Protein AF-A0A258CS99-F1 (afdb_monomer_lite)

Secondary structure (DSSP, 8-state):
-HHHHHHHS-SS-HHHHHSSHHHHHHHHHHHT-TTS-HHHHHHHHHHHHHHHHTTS-EEEEE--EEEEEESHHHHHTT-EE-STTS--EEEEE--EEEEE-

Radius of gyration: 16.85 Å; chains: 1; bounding box: 36×34×41 Å

Sequence (101 aa):
MLHAALVLQPGSCIRRLGGTRAREMQFTRLLRNRSVTVEEMSQHAGTLTGGRAAGRDVVAIQDTSELALGGRRAAAAGYGIVGKGGAARGLLLHPVLAVEA

Foldseek 3Di:
DQVVLCVVPPDDDLCVSQVDPVSSVVVVCQVPPPVNDPVVVVVVVVVVVCVVCPPADKDWDKDKDWDFPAFDVLVVVVFAADDPDRRTGGDIDIDIDIDGD

pLDDT: mean 95.46, std 2.85, range [82.62, 98.25]

Structure (mmCIF, N/CA/C/O backbone):
data_AF-A0A258CS99-F1
#
_entry.id   AF-A0A258CS99-F1
#
loop_
_atom_site.group_PDB
_atom_site.id
_atom_site.type_symbol
_atom_site.label_atom_id
_atom_site.label_alt_id
_atom_site.label_comp_id
_atom_site.label_asym_id
_atom_site.label_entity_id
_atom_site.label_seq_id
_atom_site.pdbx_PDB_ins_code
_atom_site.Cartn_x
_atom_site.Cartn_y
_atom_site.Cartn_z
_atom_site.occupancy
_atom_site.B_iso_or_equiv
_atom_site.auth_seq_id
_atom_site.auth_comp_id
_atom_site.auth_asym_id
_atom_site.auth_atom_id
_atom_site.pdbx_PDB_model_num
ATOM 1 N N . MET A 1 1 ? -10.740 9.663 -8.330 1.00 88.81 1 MET A N 1
ATOM 2 C CA . MET A 1 1 ? -10.789 9.214 -9.746 1.00 88.81 1 MET A CA 1
ATOM 3 C C . MET A 1 1 ? -9.950 7.965 -10.003 1.00 88.81 1 MET A C 1
ATOM 5 O O . MET A 1 1 ? -10.530 6.993 -10.459 1.00 88.81 1 MET A O 1
ATOM 9 N N . LEU A 1 2 ? -8.644 7.935 -9.684 1.00 94.69 2 LEU A N 1
ATOM 10 C CA . LEU A 1 2 ? -7.821 6.723 -9.872 1.00 94.69 2 LEU A CA 1
ATOM 11 C C . LEU A 1 2 ? -8.346 5.515 -9.073 1.00 94.69 2 LEU A C 1
ATOM 13 O O . LEU A 1 2 ? -8.546 4.460 -9.656 1.00 94.69 2 LEU A O 1
ATOM 17 N N . HIS A 1 3 ? -8.637 5.682 -7.776 1.00 93.25 3 HIS A N 1
ATOM 18 C CA . HIS A 1 3 ? -9.201 4.606 -6.946 1.00 93.25 3 HIS A CA 1
ATOM 19 C C . HIS A 1 3 ? -10.506 4.037 -7.529 1.00 93.25 3 HIS A C 1
ATOM 21 O O . HIS A 1 3 ? -10.635 2.832 -7.690 1.00 93.25 3 HIS A O 1
ATOM 27 N N . ALA A 1 4 ? -11.439 4.901 -7.942 1.00 95.06 4 ALA A N 1
ATOM 28 C CA . ALA A 1 4 ? -12.679 4.465 -8.585 1.00 95.06 4 ALA A CA 1
ATOM 29 C C . ALA A 1 4 ? -12.422 3.691 -9.894 1.00 95.06 4 ALA A C 1
ATOM 31 O O . ALA A 1 4 ? -13.063 2.676 -10.137 1.00 95.06 4 ALA A O 1
ATOM 32 N N . ALA A 1 5 ? -11.455 4.127 -10.710 1.00 95.88 5 ALA A N 1
ATOM 33 C CA . ALA A 1 5 ? -11.067 3.401 -11.919 1.00 95.88 5 ALA A CA 1
ATOM 34 C C . ALA A 1 5 ? -10.458 2.021 -11.604 1.00 95.88 5 ALA A C 1
ATOM 36 O O . ALA A 1 5 ? -10.754 1.060 -12.306 1.00 95.88 5 ALA A O 1
ATOM 37 N N . LEU A 1 6 ? -9.652 1.912 -10.540 1.00 95.44 6 LEU A N 1
ATOM 38 C CA . LEU A 1 6 ? -9.092 0.641 -10.064 1.00 95.44 6 LEU A CA 1
ATOM 39 C C . LEU A 1 6 ? -10.174 -0.320 -9.555 1.00 95.44 6 LEU A C 1
ATOM 41 O O . LEU A 1 6 ? -10.090 -1.511 -9.830 1.00 95.44 6 LEU A O 1
ATOM 45 N N . VAL A 1 7 ? -11.189 0.192 -8.851 1.00 94.88 7 VAL A N 1
ATOM 46 C CA . VAL A 1 7 ? -12.333 -0.608 -8.376 1.00 94.88 7 VAL A CA 1
ATOM 47 C C . VAL A 1 7 ? -13.161 -1.134 -9.549 1.00 94.88 7 VAL A C 1
ATOM 49 O O . VAL A 1 7 ? -13.540 -2.299 -9.554 1.00 94.88 7 VAL A O 1
ATOM 52 N N . LEU A 1 8 ? -13.422 -0.295 -10.555 1.00 95.38 8 LEU A N 1
ATOM 53 C CA . LEU A 1 8 ? -14.198 -0.691 -11.734 1.00 95.38 8 LEU A CA 1
ATOM 54 C C . LEU A 1 8 ? -13.444 -1.672 -12.639 1.00 95.38 8 LEU A C 1
ATOM 56 O O . LEU A 1 8 ? -14.061 -2.539 -13.250 1.00 95.38 8 LEU A O 1
ATOM 60 N N . GLN A 1 9 ? -12.123 -1.528 -12.752 1.00 94.31 9 GLN A N 1
ATOM 61 C CA . GLN A 1 9 ? -11.299 -2.391 -13.590 1.00 94.31 9 GLN A CA 1
ATOM 62 C C . GLN A 1 9 ? -9.956 -2.681 -12.906 1.00 94.31 9 GLN A C 1
ATOM 64 O O . GLN A 1 9 ? -8.984 -1.954 -13.132 1.00 94.31 9 GLN A O 1
ATOM 69 N N . PRO A 1 10 ? -9.863 -3.759 -12.108 1.00 92.50 10 PRO A N 1
ATOM 70 C CA . PRO A 1 10 ? -8.624 -4.127 -11.437 1.00 92.50 10 PRO A CA 1
ATOM 71 C C . PRO A 1 10 ? -7.471 -4.338 -12.427 1.00 92.50 10 PRO A C 1
ATOM 73 O O . PRO A 1 10 ? -7.607 -5.009 -13.452 1.00 92.50 10 PRO A O 1
ATOM 76 N N . GLY A 1 11 ? -6.307 -3.764 -12.125 1.00 93.00 11 GLY A N 1
ATOM 77 C CA . GLY A 1 11 ? -5.099 -3.953 -12.925 1.00 93.00 11 GLY A CA 1
ATOM 78 C C . GLY A 1 11 ? -4.037 -2.882 -12.695 1.00 93.00 11 GLY A C 1
ATOM 79 O O . GLY A 1 11 ? -4.276 -1.862 -12.061 1.00 93.00 11 GLY A O 1
ATOM 80 N N . SER A 1 12 ? -2.846 -3.103 -13.253 1.00 91.44 12 SER A N 1
ATOM 81 C CA . SER A 1 12 ? -1.672 -2.228 -13.081 1.00 91.44 12 SER A CA 1
ATOM 82 C C . SER A 1 12 ? -1.352 -1.352 -14.301 1.00 91.44 12 SER A C 1
ATOM 84 O O . SER A 1 12 ? -0.382 -0.595 -14.309 1.00 91.44 12 SER A O 1
ATOM 86 N N . CYS A 1 13 ? -2.151 -1.432 -15.370 1.00 95.50 13 CYS A N 1
ATOM 87 C CA . CYS A 1 13 ? -1.880 -0.720 -16.617 1.00 95.50 13 CYS A CA 1
ATOM 88 C C . CYS A 1 13 ? -2.589 0.642 -16.652 1.00 95.50 13 CYS A C 1
ATOM 90 O O . CYS A 1 13 ? -3.767 0.723 -16.999 1.00 95.50 13 CYS A O 1
ATOM 92 N N . ILE A 1 14 ? -1.853 1.721 -16.363 1.00 96.38 14 ILE A N 1
ATOM 93 C CA . ILE A 1 14 ? -2.402 3.089 -16.271 1.00 96.38 14 ILE A CA 1
ATOM 94 C C . ILE A 1 14 ? -3.101 3.548 -17.554 1.00 96.38 14 ILE A C 1
ATOM 96 O O . ILE A 1 14 ? -4.149 4.180 -17.479 1.00 96.38 14 ILE A O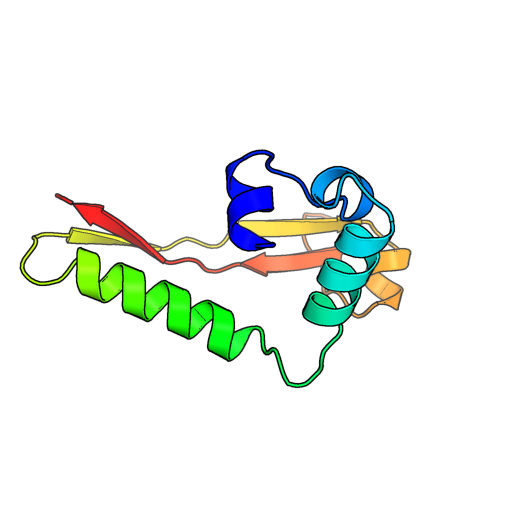 1
ATOM 100 N N . ARG A 1 15 ? -2.584 3.176 -18.731 1.00 96.12 15 ARG A N 1
ATOM 101 C CA . ARG A 1 15 ? -3.236 3.469 -20.018 1.00 96.12 15 ARG A CA 1
ATOM 102 C C . ARG A 1 15 ? -4.631 2.846 -20.115 1.00 96.12 15 ARG A C 1
ATOM 104 O O . ARG A 1 15 ? -5.572 3.516 -20.530 1.00 96.12 15 ARG A O 1
ATOM 111 N N . ARG A 1 16 ? -4.774 1.584 -19.687 1.00 95.75 16 ARG A N 1
ATOM 112 C CA . ARG A 1 16 ? -6.070 0.886 -19.665 1.00 95.75 16 ARG A CA 1
ATOM 113 C C . ARG A 1 16 ? -7.017 1.467 -18.616 1.00 95.75 16 ARG A C 1
ATOM 115 O O . ARG A 1 16 ? -8.194 1.609 -18.905 1.00 95.75 16 ARG A O 1
ATOM 122 N N . LEU A 1 17 ? -6.509 1.835 -17.438 1.00 96.38 17 LEU A N 1
ATOM 123 C CA . LEU A 1 17 ? -7.306 2.478 -16.382 1.00 96.38 17 LEU A CA 1
ATOM 124 C C . LEU A 1 17 ? -7.763 3.890 -16.767 1.00 96.38 17 LEU A C 1
ATOM 126 O O . LEU A 1 17 ? -8.856 4.319 -16.409 1.00 96.38 17 LEU A O 1
ATOM 130 N N . GLY A 1 18 ? -6.913 4.636 -17.474 1.00 95.12 18 GLY A N 1
ATOM 131 C CA . GLY A 1 18 ? -7.192 6.006 -17.881 1.00 95.12 18 GLY A CA 1
ATOM 132 C C . GLY A 1 18 ? -8.251 6.090 -18.977 1.00 95.12 18 GLY A C 1
ATOM 133 O O . GLY A 1 18 ? -9.075 7.004 -18.954 1.00 95.12 18 GLY A O 1
ATOM 134 N N . GLY A 1 19 ? -8.234 5.167 -19.945 1.00 95.44 19 GLY A N 1
ATOM 135 C CA . GLY A 1 19 ? -9.163 5.124 -21.086 1.00 95.44 19 GLY A CA 1
ATOM 136 C C . GLY A 1 19 ? -9.006 6.279 -22.088 1.00 95.44 19 GLY A C 1
ATOM 137 O O . GLY A 1 19 ? -9.353 6.139 -23.254 1.00 95.44 19 GLY A O 1
ATOM 138 N N . THR A 1 20 ? -8.437 7.410 -21.667 1.00 96.88 20 THR A N 1
ATOM 139 C CA . THR A 1 20 ? -8.044 8.539 -22.512 1.00 96.88 20 THR A CA 1
ATOM 140 C C . THR A 1 20 ? -6.637 9.003 -22.155 1.00 96.88 20 THR A C 1
ATOM 142 O O . THR A 1 20 ? -6.175 8.838 -21.022 1.00 96.88 20 THR A O 1
ATOM 145 N N . ARG A 1 21 ? -5.961 9.658 -23.107 1.00 97.69 21 ARG A N 1
ATOM 146 C CA . ARG A 1 21 ? -4.608 10.196 -22.902 1.00 97.69 21 ARG A CA 1
ATOM 147 C C . ARG A 1 21 ? -4.536 11.187 -21.735 1.00 97.69 21 ARG A C 1
ATOM 149 O O . ARG A 1 21 ? -3.585 11.152 -20.957 1.00 97.69 21 ARG A O 1
ATOM 156 N N . ALA A 1 22 ? -5.546 12.046 -21.591 1.00 98.06 22 ALA A N 1
ATOM 157 C CA . ALA A 1 22 ? -5.613 13.026 -20.507 1.00 98.06 22 ALA A CA 1
ATOM 158 C C . ALA A 1 22 ? -5.686 12.350 -19.126 1.00 98.06 22 ALA A C 1
ATOM 160 O O . ALA A 1 22 ? -4.921 12.704 -18.228 1.00 98.06 22 ALA A O 1
ATOM 161 N N . ARG A 1 23 ? -6.543 11.331 -18.971 1.00 97.31 23 ARG A N 1
ATOM 162 C CA . ARG A 1 23 ? -6.673 10.569 -17.718 1.00 97.31 23 ARG A CA 1
ATOM 163 C C . ARG A 1 23 ? -5.440 9.719 -17.420 1.00 97.31 23 ARG A C 1
ATOM 165 O O . ARG A 1 23 ? -4.992 9.690 -16.280 1.00 97.31 23 ARG A O 1
ATOM 172 N N . GLU A 1 24 ? -4.836 9.097 -18.432 1.00 97.69 24 GLU A N 1
ATOM 173 C CA . GLU A 1 24 ? -3.559 8.387 -18.277 1.00 97.69 24 GLU A CA 1
ATOM 174 C C . GLU A 1 24 ? -2.466 9.314 -17.723 1.00 97.69 24 GLU A C 1
ATOM 176 O O . GLU A 1 24 ? -1.754 8.948 -16.783 1.00 97.69 24 GLU A O 1
ATOM 181 N N . MET A 1 25 ? -2.355 10.534 -18.262 1.00 98.25 25 MET A N 1
ATOM 182 C CA . MET A 1 25 ? -1.393 11.524 -17.775 1.00 98.25 25 MET A CA 1
ATOM 183 C C . MET A 1 25 ? -1.720 12.007 -16.368 1.00 98.25 25 MET A C 1
ATOM 185 O O . MET A 1 25 ? -0.808 12.138 -15.555 1.00 98.25 25 MET A O 1
ATOM 189 N N . GLN A 1 26 ? -2.995 12.240 -16.060 1.00 97.94 26 GLN A N 1
ATOM 190 C CA . GLN A 1 26 ? -3.435 12.611 -14.718 1.00 97.94 26 GLN A CA 1
ATOM 191 C C . GLN A 1 26 ? -3.044 11.540 -13.689 1.00 97.94 26 GLN A C 1
ATOM 193 O O . GLN A 1 26 ? -2.421 11.858 -12.678 1.00 97.94 26 GLN A O 1
ATOM 198 N N . PHE A 1 27 ? -3.350 10.269 -13.961 1.00 97.44 27 PHE A N 1
ATOM 199 C CA . PHE A 1 27 ? -3.026 9.151 -13.071 1.00 97.44 27 PHE A CA 1
ATOM 200 C C . PHE A 1 27 ? -1.514 8.949 -12.943 1.00 97.44 27 PHE A C 1
ATOM 202 O O . PHE A 1 27 ? -1.010 8.772 -11.839 1.00 97.44 27 PHE A O 1
ATOM 209 N N . THR A 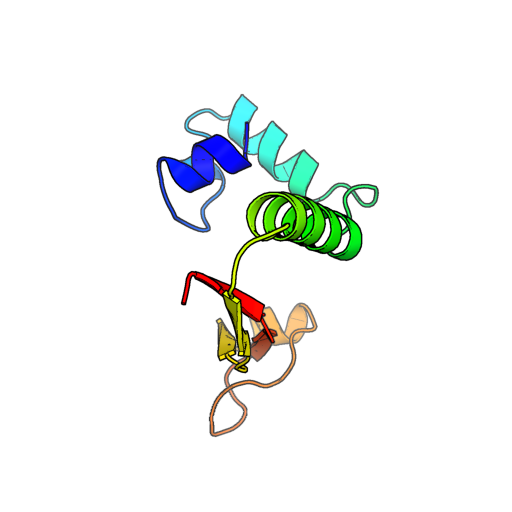1 28 ? -0.774 9.052 -14.050 1.00 97.06 28 THR A N 1
ATOM 210 C CA . THR A 1 28 ? 0.694 8.974 -14.032 1.00 97.06 28 THR A CA 1
ATOM 211 C C . THR A 1 28 ? 1.312 10.090 -13.190 1.00 97.06 28 THR A C 1
ATOM 213 O O . THR A 1 28 ? 2.234 9.832 -12.422 1.00 97.06 28 THR A O 1
ATOM 216 N N . ARG A 1 29 ? 0.811 11.327 -13.309 1.00 97.62 29 ARG A N 1
ATOM 217 C CA . ARG A 1 29 ? 1.284 12.470 -12.512 1.00 97.62 29 ARG A CA 1
ATOM 218 C C . ARG A 1 29 ? 1.001 12.272 -11.030 1.00 97.62 29 ARG A C 1
ATOM 220 O O . ARG A 1 29 ? 1.890 12.533 -10.233 1.00 97.62 29 ARG A O 1
ATOM 227 N N . LEU A 1 30 ? -0.187 11.774 -10.678 1.00 96.25 30 LEU A N 1
ATOM 228 C CA . LEU A 1 30 ? -0.536 11.447 -9.295 1.00 96.25 30 LEU A CA 1
ATOM 229 C C . LEU A 1 30 ? 0.439 10.416 -8.706 1.00 96.25 30 LEU A C 1
ATOM 231 O O . LEU A 1 30 ? 1.034 10.676 -7.670 1.00 96.25 30 LEU A O 1
ATOM 235 N N . LEU A 1 31 ? 0.661 9.294 -9.401 1.00 95.25 31 LEU A N 1
ATOM 236 C CA . LEU A 1 31 ? 1.536 8.204 -8.938 1.00 95.25 31 LEU A CA 1
ATOM 237 C C . LEU A 1 31 ? 3.027 8.570 -8.887 1.00 95.25 31 LEU A C 1
ATOM 239 O O . LEU A 1 31 ? 3.809 7.865 -8.259 1.00 95.25 31 LEU A O 1
ATOM 243 N N . ARG A 1 32 ? 3.441 9.636 -9.579 1.00 95.62 32 ARG A N 1
ATOM 244 C CA . ARG A 1 32 ? 4.825 10.139 -9.579 1.00 95.62 32 ARG A CA 1
ATOM 245 C C . ARG A 1 32 ? 5.002 11.407 -8.745 1.00 95.62 32 ARG A C 1
ATOM 247 O O . ARG A 1 32 ? 6.099 11.966 -8.726 1.00 95.62 32 ARG A O 1
ATOM 254 N N . ASN A 1 33 ? 3.946 11.894 -8.099 1.00 97.44 33 ASN A N 1
ATOM 255 C CA . ASN A 1 33 ? 4.029 13.086 -7.275 1.00 97.44 33 ASN A CA 1
ATOM 256 C C . ASN A 1 33 ? 4.686 12.735 -5.936 1.00 97.44 33 ASN A C 1
ATOM 258 O O . ASN A 1 33 ? 4.141 11.949 -5.173 1.00 97.44 33 ASN A O 1
ATOM 262 N N . ARG A 1 34 ? 5.830 13.357 -5.628 1.00 96.75 34 ARG A N 1
ATOM 263 C CA . ARG A 1 34 ? 6.558 13.123 -4.369 1.00 96.75 34 ARG A CA 1
ATOM 264 C C . ARG A 1 34 ? 5.777 13.542 -3.122 1.00 96.75 34 ARG A C 1
ATOM 266 O O . ARG A 1 34 ? 6.075 13.045 -2.047 1.00 96.75 34 ARG A O 1
ATOM 273 N N . SER A 1 35 ? 4.799 14.435 -3.263 1.00 97.19 35 SER A N 1
ATOM 274 C CA . SER A 1 35 ? 3.896 14.817 -2.173 1.00 97.19 35 SER A CA 1
ATOM 275 C C . SER A 1 35 ? 2.805 13.776 -1.902 1.00 97.19 35 SER A C 1
ATOM 277 O O . SER A 1 35 ? 2.092 13.912 -0.922 1.00 97.19 35 SER A O 1
ATOM 279 N N . VAL A 1 36 ? 2.645 12.761 -2.75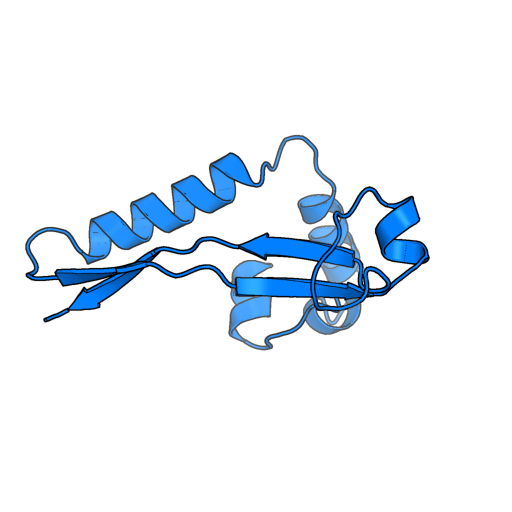9 1.00 96.25 36 VAL A N 1
ATOM 280 C CA . VAL A 1 36 ? 1.726 11.638 -2.534 1.00 96.25 36 VAL A CA 1
ATOM 281 C C . VAL A 1 36 ? 2.554 10.456 -2.048 1.00 96.25 36 VAL A C 1
ATOM 283 O O . VAL A 1 36 ? 3.288 9.845 -2.826 1.00 96.25 36 VAL A O 1
ATOM 286 N N . THR A 1 37 ? 2.470 10.151 -0.754 1.00 96.31 37 THR A N 1
ATOM 287 C CA . THR A 1 37 ? 3.310 9.125 -0.121 1.00 96.31 37 THR A CA 1
ATOM 288 C C . THR A 1 37 ? 2.553 7.814 0.082 1.00 96.31 37 THR A C 1
ATOM 290 O O . THR A 1 37 ? 1.342 7.798 0.298 1.00 96.31 37 THR A O 1
ATOM 293 N N . VAL A 1 38 ? 3.275 6.691 0.027 1.00 93.56 38 VAL A N 1
ATOM 294 C CA . VAL A 1 38 ? 2.703 5.363 0.319 1.00 93.56 38 VAL A CA 1
ATOM 295 C C . VAL A 1 38 ? 2.262 5.271 1.783 1.00 93.56 38 VAL A C 1
ATOM 297 O O . VAL A 1 38 ? 1.217 4.690 2.059 1.00 93.56 38 VAL A O 1
ATOM 300 N N . GLU A 1 39 ? 3.026 5.884 2.690 1.00 96.00 39 GLU A N 1
ATOM 301 C CA . GLU A 1 39 ? 2.727 5.987 4.123 1.00 96.00 39 GLU A CA 1
ATOM 302 C C . GLU A 1 39 ? 1.332 6.587 4.352 1.00 96.00 39 GLU A C 1
ATOM 304 O O . GLU A 1 39 ? 0.464 5.948 4.942 1.00 96.00 39 GLU A O 1
ATOM 309 N N . GLU A 1 40 ? 1.078 7.774 3.796 1.00 96.56 40 GLU A N 1
ATOM 310 C CA . GLU A 1 40 ? -0.187 8.488 3.973 1.00 96.56 40 GLU A CA 1
ATOM 311 C C . GLU A 1 40 ? -1.350 7.772 3.279 1.00 96.56 40 GLU A C 1
ATOM 313 O O . GLU A 1 40 ? -2.447 7.689 3.831 1.00 96.56 40 GLU A O 1
ATOM 318 N N . MET A 1 41 ? -1.119 7.179 2.100 1.00 95.06 41 MET A N 1
ATOM 319 C CA . MET A 1 41 ? -2.126 6.346 1.433 1.00 95.06 41 MET A CA 1
ATOM 320 C C . MET A 1 41 ? -2.519 5.127 2.282 1.00 95.06 41 MET A C 1
ATOM 322 O O . MET A 1 41 ? -3.707 4.811 2.384 1.00 95.06 41 MET A O 1
ATOM 326 N N . SER A 1 42 ? -1.536 4.457 2.891 1.00 95.50 42 SER A N 1
ATOM 327 C CA . SER A 1 42 ? -1.749 3.306 3.775 1.00 95.50 42 SER A CA 1
ATOM 328 C C . SER A 1 42 ? -2.484 3.719 5.050 1.00 95.50 42 SER A C 1
ATOM 330 O O . SER A 1 42 ? -3.503 3.122 5.403 1.00 95.50 42 SER A O 1
ATOM 332 N N . GLN A 1 43 ? -2.038 4.802 5.693 1.00 97.25 43 GLN A N 1
ATOM 333 C CA . GLN A 1 43 ? -2.666 5.342 6.895 1.00 97.25 43 GLN A CA 1
ATOM 334 C C . GLN A 1 43 ? -4.117 5.749 6.632 1.00 97.25 43 GLN A C 1
ATOM 336 O O . GLN A 1 43 ? -4.999 5.382 7.403 1.00 97.25 43 GLN A O 1
ATOM 341 N N . HIS A 1 44 ? -4.392 6.431 5.518 1.00 96.56 44 HIS A N 1
ATOM 342 C CA . HIS A 1 44 ? -5.748 6.815 5.136 1.00 96.56 44 HIS A CA 1
ATOM 343 C C . HIS A 1 44 ? -6.669 5.595 4.966 1.00 96.56 44 HIS A C 1
ATOM 345 O O . HIS A 1 44 ? -7.785 5.584 5.491 1.00 96.56 44 HIS A O 1
ATOM 351 N N . ALA A 1 45 ? -6.203 4.540 4.285 1.00 95.31 45 ALA A N 1
ATOM 352 C CA . ALA A 1 45 ? -6.954 3.290 4.154 1.00 95.31 45 ALA A CA 1
ATOM 353 C C . ALA A 1 45 ? -7.193 2.611 5.517 1.00 95.31 45 ALA A C 1
ATOM 355 O O . ALA A 1 45 ? -8.298 2.129 5.785 1.00 95.31 45 ALA A O 1
ATOM 356 N N . GLY A 1 46 ? -6.188 2.629 6.397 1.00 96.88 46 GLY A N 1
ATOM 357 C CA . GLY A 1 46 ? -6.293 2.157 7.776 1.00 96.88 46 GLY A CA 1
ATOM 358 C C . GLY A 1 46 ? -7.328 2.937 8.590 1.00 96.88 46 GLY A C 1
ATOM 359 O O . GLY A 1 46 ? -8.180 2.325 9.226 1.00 96.88 46 GLY A O 1
ATOM 360 N N . THR A 1 47 ? -7.339 4.272 8.511 1.00 98.19 47 THR A N 1
ATOM 361 C CA . THR A 1 47 ? -8.327 5.126 9.193 1.00 98.19 47 THR A CA 1
ATOM 362 C C . THR A 1 47 ? -9.753 4.819 8.741 1.00 98.19 47 THR A C 1
ATOM 364 O O . THR A 1 47 ?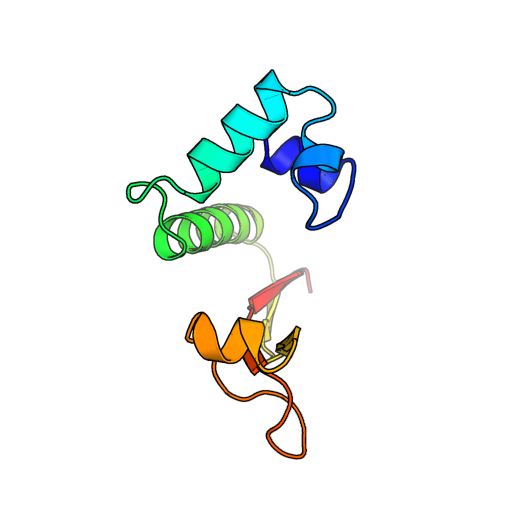 -10.643 4.668 9.578 1.00 98.19 47 THR A O 1
ATOM 367 N N . LEU A 1 48 ? -9.984 4.676 7.431 1.00 97.56 48 LEU A N 1
ATOM 368 C CA . LEU A 1 48 ? -11.302 4.307 6.905 1.00 97.56 48 LEU A CA 1
ATOM 369 C C . LEU A 1 48 ? -11.731 2.906 7.361 1.00 97.56 48 LEU A C 1
ATOM 371 O O . LEU A 1 48 ? -12.901 2.698 7.681 1.00 97.56 48 LEU A O 1
ATOM 375 N N . THR A 1 49 ? -10.794 1.957 7.408 1.00 97.38 49 THR A N 1
ATOM 376 C CA . THR A 1 49 ? -11.049 0.593 7.894 1.00 97.38 49 THR A CA 1
ATOM 377 C C . THR A 1 49 ? -11.371 0.596 9.388 1.00 97.38 49 THR A C 1
ATOM 379 O O . THR A 1 49 ? -12.375 0.017 9.788 1.00 97.38 49 THR A O 1
ATOM 382 N N . GLY A 1 50 ? -10.603 1.322 10.204 1.00 97.38 50 GLY A N 1
ATOM 383 C CA . GLY A 1 50 ? -10.848 1.481 11.640 1.00 97.38 50 GLY A CA 1
ATOM 384 C C . GLY A 1 50 ? -12.199 2.132 11.939 1.00 97.38 50 GLY A C 1
ATOM 385 O O . GLY A 1 50 ? -12.937 1.644 12.788 1.00 97.38 50 GLY A O 1
ATOM 386 N N . GLY A 1 51 ? -12.587 3.160 11.177 1.00 98.06 51 GLY A N 1
ATOM 387 C CA . GLY A 1 51 ? -13.920 3.764 11.283 1.00 98.06 51 GLY A CA 1
ATOM 388 C C . GLY A 1 51 ? -15.056 2.785 10.964 1.00 98.06 51 GLY A C 1
ATOM 389 O O . GLY A 1 51 ? -16.120 2.855 11.571 1.00 98.06 51 GLY A O 1
ATOM 390 N N . ARG A 1 52 ? -14.826 1.832 10.052 1.00 97.31 52 ARG A N 1
ATOM 391 C CA . ARG A 1 52 ? -15.772 0.743 9.759 1.00 97.31 52 ARG A CA 1
ATOM 392 C C . ARG A 1 52 ? -15.705 -0.402 10.766 1.00 97.31 52 ARG A C 1
ATOM 394 O O . ARG A 1 52 ? -16.689 -1.107 10.905 1.00 97.31 52 ARG A O 1
ATOM 401 N N . ALA A 1 53 ? -14.598 -0.613 11.461 1.00 97.62 53 ALA A N 1
ATOM 402 C CA . ALA A 1 53 ? -14.488 -1.650 12.486 1.00 97.62 53 ALA A CA 1
ATOM 403 C C . ALA A 1 53 ? -14.984 -1.178 13.865 1.00 97.62 53 ALA A C 1
ATOM 405 O O . ALA A 1 53 ? -15.293 -1.999 14.721 1.00 97.62 53 ALA A O 1
ATOM 406 N N . ALA A 1 54 ? -15.068 0.136 14.091 1.00 97.50 54 ALA A N 1
ATOM 407 C CA . ALA A 1 54 ? -15.415 0.713 15.384 1.00 97.50 54 ALA A CA 1
ATOM 408 C C . ALA A 1 54 ? -16.728 0.146 15.954 1.00 97.50 54 ALA A C 1
ATOM 410 O O . ALA A 1 54 ? -17.771 0.184 15.299 1.00 97.50 54 ALA A O 1
ATOM 411 N N . GLY A 1 55 ? -16.657 -0.355 17.192 1.00 97.38 55 GLY A N 1
ATOM 412 C CA . GLY A 1 55 ? -17.799 -0.909 17.923 1.00 97.38 55 GLY A CA 1
ATOM 413 C C . GLY A 1 55 ? -18.248 -2.306 17.480 1.00 97.38 55 GLY A C 1
ATOM 414 O O . GLY A 1 55 ? -19.301 -2.745 17.930 1.00 97.38 55 GLY A O 1
ATOM 415 N N . ARG A 1 56 ? -17.489 -2.985 16.611 1.00 97.44 56 ARG A N 1
ATOM 416 C CA . ARG A 1 56 ? -17.753 -4.362 16.170 1.00 97.44 56 ARG A CA 1
ATOM 417 C C . ARG A 1 56 ? -16.735 -5.327 16.767 1.00 97.44 56 ARG A C 1
ATOM 419 O O . ARG A 1 56 ? -15.570 -4.964 16.937 1.00 97.44 56 ARG A O 1
ATOM 426 N N . ASP A 1 57 ? -17.162 -6.564 16.991 1.00 98.00 57 ASP A N 1
ATOM 427 C CA . ASP A 1 57 ? -16.247 -7.672 17.242 1.00 98.00 57 ASP A CA 1
ATOM 428 C C . ASP A 1 57 ? -15.581 -8.057 15.922 1.00 98.00 57 ASP A C 1
ATOM 430 O O . ASP A 1 57 ? -16.244 -8.378 14.933 1.00 98.00 57 ASP A O 1
ATOM 434 N N . VAL A 1 58 ? -14.254 -7.952 15.880 1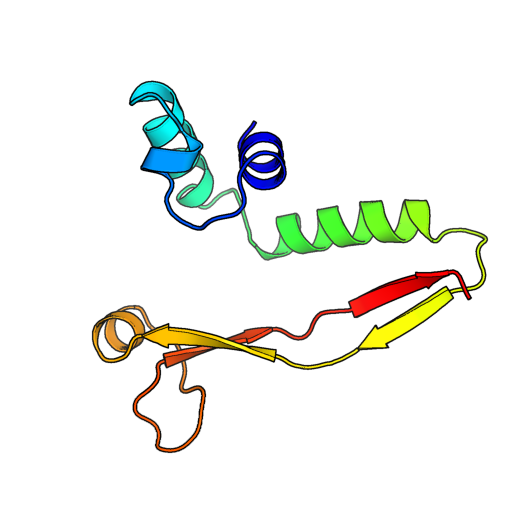.00 97.88 58 VAL A N 1
ATOM 435 C CA . VAL A 1 58 ? -13.481 -8.178 14.659 1.00 97.88 58 VAL A CA 1
ATOM 436 C C . VAL A 1 58 ? -12.297 -9.094 14.908 1.00 97.88 58 VAL A C 1
ATOM 438 O O . VAL A 1 58 ? -11.603 -8.998 15.921 1.00 97.88 58 VAL A O 1
ATOM 441 N N . VAL A 1 59 ? -12.014 -9.936 13.923 1.00 98.12 59 VAL A N 1
ATOM 442 C CA . VAL A 1 59 ? -10.762 -10.675 13.811 1.00 98.12 59 VAL A CA 1
ATOM 443 C C . VAL A 1 59 ? -9.806 -9.863 12.940 1.00 98.12 59 VAL A C 1
ATOM 445 O O . VAL A 1 59 ? -10.108 -9.548 11.787 1.00 98.12 59 VAL A O 1
ATOM 448 N N . ALA A 1 60 ? -8.639 -9.524 13.491 1.00 97.25 60 ALA A N 1
ATOM 449 C CA . ALA A 1 60 ? -7.550 -8.882 12.761 1.00 97.25 60 ALA A CA 1
ATOM 450 C C . ALA A 1 60 ? -6.592 -9.952 12.222 1.00 97.25 60 ALA A C 1
ATOM 452 O O . ALA A 1 60 ? -5.692 -10.414 12.923 1.00 97.25 60 ALA A O 1
ATOM 453 N N . ILE A 1 61 ? -6.801 -10.366 10.975 1.00 97.81 61 ILE A N 1
ATOM 454 C CA . ILE A 1 61 ? -5.974 -11.384 10.323 1.00 97.81 61 ILE A CA 1
ATOM 455 C C . ILE A 1 61 ? -4.710 -10.719 9.784 1.00 97.81 61 ILE A C 1
ATOM 457 O O . ILE A 1 61 ? -4.789 -9.743 9.035 1.00 97.81 61 ILE A O 1
ATOM 461 N N . GLN A 1 62 ? -3.551 -11.267 10.140 1.00 97.81 62 GLN A N 1
ATOM 462 C CA . GLN A 1 62 ? -2.244 -10.814 9.672 1.00 97.81 62 GLN A CA 1
ATOM 463 C C . GLN A 1 62 ? -1.542 -11.942 8.931 1.00 97.81 62 GLN A C 1
ATOM 465 O O . GLN A 1 62 ? -1.546 -13.085 9.382 1.00 97.81 62 GLN A O 1
ATOM 470 N N . ASP A 1 63 ? -0.909 -11.605 7.816 1.00 97.62 63 ASP A N 1
ATOM 471 C CA . ASP A 1 63 ? -0.072 -12.526 7.052 1.00 97.62 63 ASP A CA 1
ATOM 472 C C . ASP A 1 63 ? 1.007 -11.731 6.301 1.00 97.62 63 ASP A C 1
ATOM 474 O O . ASP A 1 63 ? 1.002 -10.502 6.315 1.00 97.62 63 ASP A O 1
ATOM 478 N N . THR A 1 64 ? 1.957 -12.402 5.654 1.00 96.19 64 THR A N 1
ATOM 479 C CA . THR A 1 64 ? 2.949 -11.769 4.781 1.00 96.19 64 THR A CA 1
ATOM 480 C C . THR A 1 64 ? 2.927 -12.413 3.406 1.00 96.19 64 THR A C 1
ATOM 482 O O . THR A 1 64 ? 3.142 -13.610 3.259 1.00 96.19 64 THR A O 1
ATOM 485 N N . SER A 1 65 ? 2.719 -11.598 2.376 1.00 95.19 65 SER A N 1
ATOM 486 C CA . SER A 1 65 ? 2.715 -12.032 0.981 1.00 95.19 65 SER A CA 1
ATOM 487 C C . SER A 1 65 ? 3.891 -11.446 0.210 1.00 95.19 65 SER A C 1
ATOM 489 O O . SER A 1 65 ? 4.260 -10.284 0.378 1.00 95.19 65 SER A O 1
ATOM 491 N N . GLU A 1 66 ? 4.451 -12.237 -0.698 1.00 95.94 66 GLU A N 1
ATOM 492 C CA . GLU A 1 66 ? 5.447 -11.770 -1.658 1.00 95.94 66 GLU A CA 1
ATOM 493 C C . GLU A 1 66 ? 4.768 -11.174 -2.898 1.00 95.94 66 GLU A C 1
ATOM 495 O O . GLU A 1 66 ? 3.894 -11.796 -3.502 1.00 95.94 66 GLU A O 1
ATOM 500 N N . LEU A 1 67 ? 5.211 -9.994 -3.337 1.00 94.56 67 LEU A N 1
ATOM 501 C CA . LEU A 1 67 ? 4.813 -9.407 -4.618 1.00 94.56 67 LEU A CA 1
ATOM 502 C C . LEU A 1 67 ? 5.985 -9.465 -5.600 1.00 94.56 67 LEU A C 1
ATOM 504 O O . LEU A 1 67 ? 6.889 -8.631 -5.547 1.00 94.56 67 LEU A O 1
ATOM 508 N N . ALA A 1 68 ? 5.964 -10.431 -6.518 1.00 94.50 68 ALA A N 1
ATOM 509 C CA . ALA A 1 68 ? 6.976 -10.561 -7.565 1.00 94.50 68 ALA A CA 1
ATOM 510 C C . ALA A 1 68 ? 6.734 -9.571 -8.719 1.00 94.50 68 ALA A C 1
ATOM 512 O O . ALA A 1 68 ? 5.693 -9.590 -9.372 1.00 94.50 68 ALA A O 1
ATOM 513 N N . LEU A 1 69 ? 7.725 -8.720 -8.999 1.00 93.88 69 LEU A N 1
ATOM 514 C CA . LEU A 1 69 ? 7.665 -7.644 -10.001 1.00 93.88 69 LEU A CA 1
ATOM 515 C C . LEU A 1 69 ? 8.589 -7.883 -11.207 1.00 93.88 69 LEU A C 1
ATOM 517 O O . LEU A 1 69 ? 8.666 -7.058 -12.119 1.00 93.88 69 LEU A O 1
ATOM 521 N N . GLY A 1 70 ? 9.292 -9.016 -11.227 1.00 92.62 70 GLY A N 1
ATOM 522 C CA . GLY A 1 70 ? 10.152 -9.453 -12.325 1.00 92.62 70 GLY A CA 1
ATOM 523 C C . GLY A 1 70 ? 11.569 -9.771 -11.860 1.00 92.62 70 GLY A C 1
ATOM 524 O O . GLY A 1 70 ? 11.794 -10.036 -10.690 1.00 92.62 70 GLY A O 1
ATOM 525 N N . GLY A 1 71 ? 12.531 -9.771 -12.784 1.00 93.56 71 GLY A N 1
ATOM 526 C CA . GLY A 1 71 ? 13.941 -10.057 -12.488 1.00 93.56 71 GLY A CA 1
ATOM 527 C C . GLY A 1 71 ? 14.817 -8.810 -12.597 1.00 93.56 71 GLY A C 1
ATOM 528 O O . GLY A 1 71 ? 14.688 -7.855 -11.833 1.00 93.56 71 GLY A O 1
ATOM 529 N N . ARG A 1 72 ? 15.693 -8.782 -13.608 1.00 93.06 72 ARG A N 1
ATOM 530 C CA . ARG A 1 72 ? 16.745 -7.762 -13.775 1.00 93.06 72 ARG A CA 1
ATOM 531 C C . ARG A 1 72 ? 16.249 -6.311 -13.778 1.00 93.06 72 ARG A C 1
ATOM 533 O O . ARG A 1 72 ? 16.894 -5.454 -13.186 1.00 93.06 72 ARG A O 1
ATOM 540 N N . ARG A 1 73 ? 15.113 -6.018 -14.424 1.00 94.50 73 ARG A N 1
ATOM 541 C CA . ARG A 1 73 ? 14.560 -4.649 -14.464 1.00 94.50 73 ARG A CA 1
ATOM 542 C C . ARG A 1 73 ? 14.078 -4.185 -13.089 1.00 94.50 73 ARG A C 1
ATOM 544 O O . ARG A 1 73 ? 14.295 -3.034 -12.737 1.00 94.50 73 ARG A O 1
ATOM 551 N N . ALA A 1 74 ? 13.452 -5.078 -12.327 1.00 95.38 74 ALA A N 1
ATOM 552 C CA . ALA A 1 74 ? 13.032 -4.792 -10.963 1.00 95.38 74 ALA A CA 1
ATOM 553 C C . ALA A 1 74 ? 14.251 -4.667 -10.027 1.00 95.38 74 ALA A C 1
ATOM 555 O O . ALA A 1 74 ? 14.293 -3.741 -9.225 1.00 95.38 74 ALA A O 1
ATOM 556 N N . ALA A 1 75 ? 15.298 -5.485 -10.209 1.00 94.38 75 ALA A N 1
ATOM 557 C CA . ALA A 1 75 ? 16.569 -5.303 -9.494 1.00 94.38 75 ALA A CA 1
ATOM 558 C C . ALA A 1 75 ? 17.172 -3.908 -9.740 1.00 94.38 75 ALA A C 1
ATOM 560 O O . ALA A 1 75 ? 17.519 -3.209 -8.796 1.00 94.38 75 ALA A O 1
ATOM 561 N N . ALA A 1 76 ? 17.249 -3.477 -11.006 1.00 96.31 76 ALA A N 1
ATOM 562 C CA . ALA A 1 76 ? 17.771 -2.157 -11.369 1.00 96.31 76 ALA A CA 1
ATOM 563 C C . ALA A 1 76 ? 16.917 -0.995 -10.825 1.00 96.31 76 ALA A C 1
ATOM 565 O O . ALA A 1 76 ? 17.422 0.110 -10.663 1.00 96.31 76 ALA A O 1
ATOM 566 N N . ALA A 1 77 ? 15.637 -1.243 -10.537 1.00 94.50 77 ALA A N 1
ATOM 567 C CA . ALA A 1 77 ? 14.737 -0.293 -9.889 1.00 94.50 77 ALA A CA 1
ATOM 568 C C . ALA A 1 77 ? 14.812 -0.330 -8.347 1.00 94.50 77 ALA A C 1
ATOM 570 O O . ALA A 1 77 ? 14.069 0.399 -7.697 1.00 94.50 77 ALA A O 1
ATOM 571 N N . GLY A 1 78 ? 15.691 -1.155 -7.764 1.00 95.94 78 GLY A N 1
ATOM 572 C CA . GLY A 1 78 ? 15.926 -1.226 -6.319 1.00 95.94 78 GLY A CA 1
ATOM 573 C C . GLY A 1 78 ? 15.049 -2.222 -5.555 1.00 95.94 78 GLY A C 1
ATOM 574 O O . GLY A 1 78 ? 15.076 -2.221 -4.329 1.00 95.94 78 GLY A O 1
ATOM 575 N N . TYR A 1 79 ? 14.281 -3.078 -6.236 1.00 96.06 79 TYR A N 1
ATOM 576 C CA . TYR A 1 79 ? 13.456 -4.082 -5.555 1.00 96.06 79 TYR A CA 1
ATOM 577 C C . TYR A 1 79 ? 14.297 -5.221 -4.952 1.00 96.06 79 TYR A C 1
ATOM 579 O O . TYR A 1 79 ? 15.271 -5.693 -5.552 1.00 96.06 79 TYR A O 1
ATOM 587 N N . GLY A 1 80 ? 13.880 -5.684 -3.769 1.00 95.88 80 GLY A N 1
ATOM 588 C CA . GLY A 1 80 ? 14.521 -6.761 -3.012 1.00 95.88 80 GLY A CA 1
ATOM 589 C C . GLY A 1 80 ? 14.300 -8.143 -3.629 1.00 95.88 80 GLY A C 1
ATOM 590 O O . GLY A 1 80 ? 13.579 -8.282 -4.613 1.00 95.88 80 GLY A O 1
ATOM 591 N N . ILE A 1 81 ? 14.942 -9.172 -3.071 1.00 95.94 81 ILE A N 1
ATOM 592 C CA . ILE A 1 81 ? 14.725 -10.572 -3.476 1.00 95.94 81 ILE A CA 1
ATOM 593 C C . ILE A 1 81 ? 13.363 -11.037 -2.961 1.00 95.94 81 ILE A C 1
ATOM 595 O O . ILE A 1 81 ? 13.027 -10.783 -1.810 1.00 95.94 81 ILE A O 1
ATOM 599 N N . VAL A 1 82 ? 12.621 -11.749 -3.805 1.00 95.50 82 VAL A N 1
ATOM 600 C CA . VAL A 1 82 ? 11.438 -12.528 -3.413 1.00 95.50 82 VAL A CA 1
ATOM 601 C C . VAL A 1 82 ? 11.507 -13.908 -4.061 1.00 95.50 82 VAL A C 1
ATOM 603 O O . VAL A 1 82 ? 12.253 -14.107 -5.027 1.00 95.50 82 VAL A O 1
ATOM 606 N N . GLY A 1 83 ? 10.722 -14.855 -3.560 1.00 89.06 83 GLY A N 1
ATOM 607 C CA . GLY A 1 83 ? 10.661 -16.213 -4.071 1.00 89.06 83 GLY A CA 1
ATOM 608 C C . GLY A 1 83 ? 11.920 -17.029 -3.787 1.00 89.06 83 GLY A C 1
ATOM 609 O O . GLY A 1 83 ? 12.915 -16.578 -3.215 1.00 89.06 83 GLY A O 1
ATOM 610 N N . LYS A 1 84 ? 11.887 -18.287 -4.226 1.00 84.81 84 LYS A N 1
ATOM 611 C CA . LYS A 1 84 ? 13.011 -19.216 -4.072 1.00 84.81 84 LYS A CA 1
ATOM 612 C C . LYS A 1 84 ? 14.021 -19.026 -5.207 1.00 84.81 84 LYS A C 1
ATOM 614 O O . LYS A 1 84 ? 13.645 -18.847 -6.362 1.00 84.81 84 LYS A O 1
ATOM 619 N N . GLY A 1 85 ? 15.313 -19.094 -4.887 1.00 82.62 85 GLY A N 1
ATOM 620 C CA . GLY A 1 85 ? 16.392 -19.090 -5.886 1.00 82.62 85 GLY A CA 1
ATOM 621 C C . GLY A 1 85 ? 16.898 -17.712 -6.337 1.00 82.62 85 GLY A C 1
ATOM 622 O O . GLY A 1 85 ? 17.696 -17.641 -7.265 1.00 82.62 85 GLY A O 1
ATOM 623 N N . GLY A 1 86 ? 16.476 -16.609 -5.707 1.00 83.69 86 GLY A N 1
ATOM 624 C CA . GLY A 1 86 ? 17.152 -15.300 -5.807 1.00 83.69 86 GLY A CA 1
ATOM 625 C C . GLY A 1 86 ? 17.001 -14.521 -7.127 1.00 83.69 86 GLY A C 1
ATOM 626 O O . GLY A 1 86 ? 17.466 -13.377 -7.228 1.00 83.69 86 GLY A O 1
ATOM 627 N N . ALA A 1 87 ? 16.360 -15.113 -8.138 1.00 88.69 87 ALA A N 1
ATOM 628 C CA . ALA A 1 87 ? 16.179 -14.505 -9.456 1.00 88.69 87 ALA A CA 1
ATOM 629 C C . ALA A 1 87 ? 15.028 -13.486 -9.497 1.00 88.69 87 ALA A C 1
ATOM 631 O O . ALA A 1 87 ? 15.141 -12.458 -10.172 1.00 88.69 87 ALA A O 1
ATOM 632 N N . ALA A 1 88 ? 13.935 -13.754 -8.776 1.00 95.00 88 ALA A N 1
ATOM 633 C CA . ALA A 1 88 ? 12.786 -12.862 -8.711 1.00 95.00 88 ALA A CA 1
ATOM 634 C C . ALA A 1 88 ? 13.038 -11.692 -7.749 1.00 95.00 88 ALA A C 1
ATOM 636 O O . ALA A 1 88 ? 13.742 -11.800 -6.742 1.00 95.00 88 ALA A O 1
ATOM 637 N N . ARG A 1 89 ? 12.475 -10.541 -8.106 1.00 97.25 89 ARG A N 1
ATOM 638 C CA . ARG A 1 89 ? 12.604 -9.275 -7.396 1.00 97.25 89 ARG A CA 1
ATOM 639 C C . ARG A 1 89 ? 11.241 -8.667 -7.162 1.00 97.25 89 ARG A C 1
ATOM 641 O O . ARG A 1 89 ? 10.357 -8.760 -8.015 1.00 97.25 89 ARG A O 1
ATOM 648 N N . GLY A 1 90 ? 11.084 -8.044 -6.009 1.00 96.38 90 GLY A N 1
ATOM 649 C CA . GLY A 1 90 ? 9.787 -7.627 -5.524 1.00 96.38 90 GLY A CA 1
ATOM 650 C C . GLY A 1 90 ? 9.849 -6.970 -4.158 1.00 96.38 90 GLY A C 1
ATOM 651 O O . GLY A 1 90 ? 10.851 -6.355 -3.788 1.00 96.38 90 GLY A O 1
ATOM 652 N N . LEU A 1 91 ? 8.753 -7.107 -3.424 1.00 96.12 91 LEU A N 1
ATOM 653 C CA . LEU A 1 91 ? 8.621 -6.641 -2.050 1.00 96.12 91 LEU A CA 1
ATOM 654 C C . LEU A 1 91 ? 7.763 -7.608 -1.236 1.00 96.12 91 LEU A C 1
ATOM 656 O O . LEU A 1 91 ? 6.977 -8.371 -1.799 1.00 96.12 91 LEU A O 1
ATOM 660 N N . LEU A 1 92 ? 7.913 -7.545 0.083 1.00 96.12 92 LEU A N 1
ATOM 661 C CA . LEU A 1 92 ? 7.015 -8.201 1.024 1.00 96.12 92 LEU A CA 1
ATOM 662 C C . LEU A 1 92 ? 5.921 -7.214 1.424 1.00 96.12 92 LEU A C 1
ATOM 664 O O . LEU A 1 92 ? 6.210 -6.069 1.771 1.00 96.12 92 LEU A O 1
ATOM 668 N N . LEU A 1 93 ? 4.674 -7.661 1.364 1.00 95.06 93 LEU A N 1
ATOM 669 C CA . LEU A 1 93 ? 3.517 -6.941 1.871 1.00 95.06 93 LEU A CA 1
ATOM 670 C C . LEU A 1 93 ? 3.040 -7.658 3.132 1.00 95.06 93 LEU A C 1
ATOM 672 O O . LEU A 1 93 ? 2.727 -8.843 3.072 1.00 95.06 93 LEU A O 1
ATOM 676 N N . HIS A 1 94 ? 2.959 -6.937 4.248 1.00 96.38 94 HIS A N 1
ATOM 677 C CA . HIS A 1 94 ? 2.413 -7.443 5.508 1.00 96.38 94 HIS A CA 1
ATOM 678 C C . HIS A 1 94 ? 1.080 -6.737 5.813 1.00 96.38 94 HIS A C 1
ATOM 680 O O . H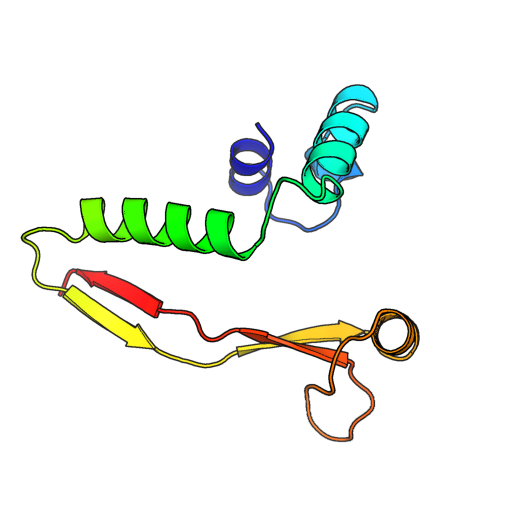IS A 1 94 ? 1.083 -5.713 6.502 1.00 96.38 94 HIS A O 1
ATOM 686 N N . PRO A 1 95 ? -0.048 -7.173 5.218 1.00 96.31 95 PRO A N 1
ATOM 687 C CA . PRO A 1 95 ? -1.332 -6.523 5.432 1.00 96.31 95 PRO A CA 1
ATOM 688 C C . PRO A 1 95 ? -2.013 -7.001 6.722 1.00 96.31 95 PRO A C 1
ATOM 690 O O . PRO A 1 95 ? -1.744 -8.086 7.235 1.00 96.31 95 PRO A O 1
ATOM 693 N N . VAL A 1 96 ? -2.969 -6.195 7.185 1.00 97.06 96 VAL A N 1
ATOM 694 C CA . VAL A 1 96 ? -3.947 -6.565 8.214 1.00 97.06 96 VAL A CA 1
ATOM 695 C C . VAL A 1 96 ? -5.332 -6.506 7.577 1.00 97.06 96 VAL A C 1
ATOM 697 O O . VAL A 1 96 ? -5.701 -5.480 7.002 1.00 97.06 96 VAL A O 1
ATOM 700 N N . LEU A 1 97 ? -6.100 -7.589 7.674 1.00 97.06 97 LEU A N 1
ATOM 701 C CA . LEU A 1 97 ? -7.489 -7.651 7.222 1.00 97.06 97 LEU A CA 1
ATOM 702 C C . LEU A 1 97 ? -8.410 -7.707 8.442 1.00 97.06 97 LEU A C 1
ATOM 704 O O . LEU A 1 97 ? -8.309 -8.627 9.250 1.00 97.06 97 LEU A O 1
ATOM 708 N N . ALA A 1 98 ? -9.303 -6.727 8.570 1.00 97.69 98 ALA A N 1
ATOM 709 C CA . ALA A 1 98 ? -10.343 -6.724 9.593 1.00 97.69 98 ALA A CA 1
ATOM 710 C C . ALA A 1 98 ? -11.595 -7.430 9.057 1.00 97.69 98 ALA A C 1
ATOM 712 O O . ALA A 1 98 ? -12.150 -7.009 8.038 1.00 97.69 98 ALA A O 1
ATOM 713 N N . VAL A 1 99 ? -12.030 -8.486 9.742 1.00 97.50 99 VAL A N 1
ATOM 714 C CA . VAL A 1 99 ? -13.225 -9.272 9.407 1.00 97.50 99 VAL A CA 1
ATOM 715 C C . VAL A 1 99 ? -14.159 -9.261 10.612 1.00 97.50 99 VAL A C 1
ATOM 717 O O . VAL A 1 99 ? -13.699 -9.476 11.728 1.00 97.50 99 VAL A O 1
ATOM 720 N N . GLU A 1 100 ? -15.441 -8.972 10.400 1.00 96.06 100 GLU A N 1
ATOM 721 C CA . GLU A 1 100 ? -16.468 -9.067 11.448 1.00 96.06 100 GLU A CA 1
ATOM 722 C C . GLU A 1 100 ? -16.651 -10.535 11.863 1.00 96.06 100 GLU A C 1
ATOM 724 O O . GLU A 1 100 ? -16.678 -11.409 10.991 1.00 96.06 100 GLU A O 1
ATOM 729 N N . ALA A 1 101 ? -16.665 -10.786 13.176 1.00 89.88 101 ALA A N 1
ATOM 730 C CA . ALA A 1 101 ? -16.620 -12.124 13.773 1.00 89.88 101 ALA A CA 1
ATOM 731 C C . ALA A 1 101 ? -17.955 -12.884 13.705 1.00 89.88 101 ALA A C 1
ATOM 733 O O . ALA A 1 101 ? -19.024 -12.238 13.784 1.00 89.88 101 ALA A O 1
#